Protein AF-A0A2G1BQQ7-F1 (afdb_monomer)

Radius of gyration: 15.35 Å; Cα contacts (8 Å, |Δi|>4): 116; chains: 1; bounding box: 36×27×40 Å

Nearest PDB structures (foldseek):
  7bg0-assembly2_E  TM=2.734E-01  e=4.304E+00  Escherichia coli K-12

pLDDT: mean 83.11, std 9.33, range [54.53, 95.31]

Structure (mmCIF, N/CA/C/O backbone):
data_AF-A0A2G1BQQ7-F1
#
_entry.id   AF-A0A2G1BQQ7-F1
#
loop_
_atom_site.group_PDB
_atom_site.id
_atom_site.type_symbol
_atom_site.label_atom_id
_atom_site.label_alt_id
_atom_site.label_comp_id
_atom_site.label_asym_id
_atom_site.label_entity_id
_atom_site.label_seq_id
_atom_site.pdbx_PDB_ins_code
_atom_site.Cartn_x
_atom_site.Cartn_y
_atom_site.Cartn_z
_atom_site.occupancy
_atom_site.B_iso_or_equiv
_atom_site.auth_seq_id
_atom_site.auth_comp_id
_atom_site.auth_asym_id
_atom_site.auth_atom_id
_atom_site.pdbx_PDB_model_num
ATOM 1 N N . GLU A 1 1 ? 14.468 -10.647 -4.341 1.00 60.62 1 GLU A N 1
ATOM 2 C CA . GLU A 1 1 ? 14.066 -10.046 -5.639 1.00 60.62 1 GLU A CA 1
ATOM 3 C C . GLU A 1 1 ? 13.755 -11.057 -6.737 1.00 60.62 1 GLU A C 1
ATOM 5 O O . GLU A 1 1 ? 12.825 -10.831 -7.496 1.00 60.62 1 GLU A O 1
ATOM 10 N N . GLN A 1 2 ? 14.483 -12.180 -6.827 1.00 75.69 2 GLN A N 1
ATOM 11 C CA . GLN A 1 2 ? 14.318 -13.155 -7.919 1.00 75.69 2 GLN A CA 1
ATOM 12 C C . GLN A 1 2 ? 12.869 -13.632 -8.124 1.00 75.69 2 GLN A C 1
ATOM 14 O O . GLN A 1 2 ? 12.428 -13.763 -9.261 1.00 75.69 2 GLN A O 1
ATOM 19 N N . VAL A 1 3 ? 12.109 -13.819 -7.039 1.00 83.44 3 VAL A N 1
ATOM 20 C CA . VAL A 1 3 ? 10.689 -14.206 -7.102 1.00 83.44 3 VAL A CA 1
ATOM 21 C C . VAL A 1 3 ? 9.810 -13.084 -7.665 1.00 83.44 3 VAL A C 1
ATOM 23 O O . VAL A 1 3 ? 8.975 -13.347 -8.524 1.00 83.44 3 VAL A O 1
ATOM 26 N N . LEU A 1 4 ? 10.024 -11.831 -7.245 1.00 82.94 4 LEU A N 1
ATOM 27 C CA . LEU A 1 4 ? 9.269 -10.676 -7.747 1.00 82.94 4 LEU A CA 1
ATOM 28 C C . LEU A 1 4 ? 9.448 -10.534 -9.263 1.00 82.94 4 LEU A C 1
ATOM 30 O O . LEU A 1 4 ? 8.467 -10.425 -9.993 1.00 82.94 4 LEU A O 1
ATOM 34 N N . TYR A 1 5 ? 10.694 -10.608 -9.736 1.00 88.31 5 TYR A N 1
ATOM 35 C CA . TYR A 1 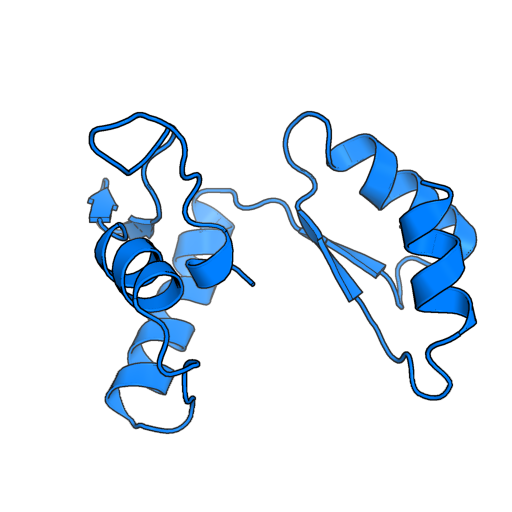5 ? 10.995 -10.513 -11.164 1.00 88.31 5 TYR A CA 1
ATOM 36 C C . TYR A 1 5 ? 10.418 -11.684 -11.947 1.00 88.31 5 TYR A C 1
ATOM 38 O O . TYR A 1 5 ? 9.807 -11.486 -12.992 1.00 88.31 5 TYR A O 1
ATOM 46 N N . PHE A 1 6 ? 10.537 -12.899 -11.408 1.00 86.31 6 PHE A N 1
ATOM 47 C CA . PHE A 1 6 ? 9.961 -14.084 -12.029 1.00 86.31 6 PHE A CA 1
ATOM 48 C C . PHE A 1 6 ? 8.455 -13.930 -12.278 1.00 86.31 6 PHE A C 1
ATOM 50 O O . PHE A 1 6 ? 7.987 -14.310 -13.355 1.00 86.31 6 PHE A O 1
ATOM 57 N N . ILE A 1 7 ? 7.728 -13.365 -11.308 1.00 87.12 7 ILE A N 1
ATOM 58 C CA . ILE A 1 7 ? 6.286 -13.120 -11.391 1.00 87.12 7 ILE A CA 1
ATOM 59 C C . ILE A 1 7 ? 5.986 -11.997 -12.386 1.00 87.12 7 ILE A C 1
ATOM 61 O O . ILE A 1 7 ? 5.250 -12.230 -13.342 1.00 87.12 7 ILE A O 1
ATOM 65 N N . ILE A 1 8 ? 6.567 -10.805 -12.200 1.00 88.19 8 ILE A N 1
ATOM 66 C CA . ILE A 1 8 ? 6.273 -9.629 -13.038 1.00 88.19 8 ILE A CA 1
ATOM 67 C C . ILE A 1 8 ? 6.579 -9.911 -14.513 1.00 88.19 8 ILE A C 1
ATOM 69 O O . ILE A 1 8 ? 5.752 -9.615 -15.372 1.00 88.19 8 ILE A O 1
ATOM 73 N N . ASP A 1 9 ? 7.706 -10.563 -14.812 1.00 88.81 9 ASP A N 1
ATOM 74 C CA . ASP A 1 9 ? 8.100 -10.892 -16.188 1.00 88.81 9 ASP A CA 1
ATOM 75 C C . ASP A 1 9 ? 7.124 -11.869 -16.879 1.00 88.81 9 ASP A C 1
ATOM 77 O O . ASP A 1 9 ? 7.109 -11.969 -18.105 1.00 88.81 9 ASP A O 1
ATOM 81 N N . ARG A 1 10 ? 6.313 -12.613 -16.112 1.00 90.50 10 ARG A N 1
ATOM 82 C CA . ARG A 1 10 ? 5.336 -13.597 -16.621 1.00 90.50 10 ARG A CA 1
ATOM 83 C C . ARG A 1 10 ? 3.901 -13.087 -16.615 1.00 90.50 10 ARG A C 1
ATOM 85 O O . ARG A 1 10 ? 3.010 -13.748 -17.148 1.00 90.50 10 ARG A O 1
ATOM 92 N N . LEU A 1 11 ? 3.663 -11.904 -16.062 1.00 88.75 11 LEU A N 1
ATOM 93 C CA . LEU A 1 11 ? 2.372 -11.243 -16.132 1.00 88.75 11 LEU A CA 1
ATOM 94 C C . LEU A 1 11 ? 2.255 -10.528 -17.483 1.00 88.75 11 LEU A C 1
ATOM 96 O O . LEU A 1 11 ? 2.610 -9.362 -17.626 1.00 88.75 11 LEU A O 1
ATOM 100 N N . ALA A 1 12 ? 1.695 -11.222 -18.478 1.00 84.50 12 ALA A N 1
ATOM 101 C CA . ALA A 1 12 ? 1.532 -10.715 -19.849 1.00 84.50 12 ALA A CA 1
ATOM 102 C C . ALA A 1 12 ? 0.769 -9.375 -19.954 1.00 84.50 12 ALA A C 1
ATOM 104 O O . ALA A 1 12 ? 0.830 -8.702 -20.979 1.00 84.50 12 ALA A O 1
ATOM 105 N N . ARG A 1 13 ? 0.036 -8.987 -18.903 1.00 88.56 13 ARG A N 1
ATOM 106 C CA . ARG A 1 13 ? -0.734 -7.736 -18.813 1.00 88.56 13 ARG A CA 1
ATOM 107 C C . ARG A 1 13 ? -0.297 -6.854 -17.642 1.00 88.56 13 ARG A C 1
ATOM 109 O O . ARG A 1 13 ? -1.102 -6.084 -17.126 1.00 88.56 13 ARG A O 1
ATOM 116 N N . PHE A 1 14 ? 0.949 -6.984 -17.191 1.00 88.38 14 PHE A N 1
ATOM 117 C CA . PHE A 1 14 ? 1.474 -6.132 -16.132 1.00 88.38 14 PHE A CA 1
ATOM 118 C C . PHE A 1 14 ? 1.520 -4.669 -16.589 1.00 88.38 14 PHE A C 1
ATOM 120 O O . PHE A 1 14 ? 2.262 -4.320 -17.508 1.00 88.38 14 PHE A O 1
ATOM 127 N N . MET A 1 15 ? 0.709 -3.822 -15.953 1.00 89.06 15 MET A N 1
ATOM 128 C CA . MET A 1 15 ? 0.663 -2.385 -16.240 1.00 89.06 15 MET A CA 1
ATOM 129 C C . MET A 1 15 ? 1.467 -1.590 -15.217 1.00 89.06 15 MET A C 1
ATOM 131 O O . MET A 1 15 ? 2.306 -0.776 -15.597 1.00 89.06 15 MET A O 1
ATOM 135 N N . ALA A 1 16 ? 1.226 -1.852 -13.933 1.00 91.69 16 ALA A N 1
ATOM 136 C CA . ALA A 1 16 ? 1.923 -1.219 -12.829 1.00 91.69 16 ALA A CA 1
ATOM 137 C C . ALA A 1 16 ? 1.873 -2.095 -11.568 1.00 91.69 16 ALA A C 1
ATOM 139 O O . ALA A 1 16 ? 1.068 -3.026 -11.486 1.00 91.69 16 ALA A O 1
ATOM 140 N N . GLY A 1 17 ? 2.716 -1.780 -10.587 1.00 89.94 17 GLY A N 1
ATOM 141 C CA . GLY A 1 17 ? 2.721 -2.384 -9.260 1.00 89.94 17 GLY A CA 1
ATOM 142 C C . GLY A 1 17 ? 3.041 -1.350 -8.186 1.00 89.94 17 GLY A C 1
ATOM 143 O O . GLY A 1 17 ? 3.861 -0.463 -8.405 1.00 89.94 17 GLY A O 1
ATOM 144 N N . ALA A 1 18 ? 2.404 -1.483 -7.028 1.00 90.50 18 ALA A N 1
ATOM 145 C CA . ALA A 1 18 ? 2.689 -0.701 -5.833 1.00 90.50 18 ALA A CA 1
ATOM 146 C C . ALA A 1 18 ? 3.395 -1.609 -4.819 1.00 90.50 18 ALA A C 1
ATOM 148 O O . ALA A 1 18 ? 2.900 -2.691 -4.511 1.00 90.50 18 ALA A O 1
ATOM 149 N N . LEU A 1 19 ? 4.569 -1.203 -4.341 1.00 89.00 19 LEU A N 1
ATOM 150 C CA . LEU A 1 19 ? 5.376 -1.972 -3.393 1.00 89.00 19 LEU A CA 1
ATOM 151 C C . LEU A 1 19 ? 5.495 -1.201 -2.082 1.00 89.00 19 LEU A C 1
ATOM 153 O O . LEU A 1 19 ? 5.818 -0.015 -2.114 1.00 89.00 19 LEU A O 1
ATOM 157 N N . ASP A 1 20 ? 5.273 -1.860 -0.941 1.00 86.25 20 ASP A N 1
ATOM 158 C CA . ASP A 1 20 ? 5.540 -1.240 0.362 1.00 86.25 20 ASP A CA 1
ATOM 159 C C . ASP A 1 20 ? 7.042 -0.980 0.500 1.00 86.25 20 ASP A C 1
ATOM 161 O O . ASP A 1 20 ? 7.865 -1.897 0.542 1.00 86.25 20 ASP A O 1
ATOM 165 N N . ALA A 1 21 ? 7.388 0.300 0.544 1.00 86.00 21 ALA A N 1
ATOM 166 C CA . ALA A 1 21 ? 8.753 0.781 0.601 1.00 86.00 21 ALA A CA 1
ATOM 167 C C . ALA A 1 21 ? 9.223 1.050 2.038 1.00 86.00 21 ALA A C 1
ATOM 169 O O . ALA A 1 21 ? 10.246 1.700 2.232 1.00 86.00 21 ALA A O 1
ATOM 170 N N . ARG A 1 22 ? 8.518 0.570 3.073 1.00 80.19 22 ARG A N 1
ATOM 171 C CA . ARG A 1 22 ? 9.010 0.677 4.454 1.00 80.19 22 ARG A CA 1
ATOM 172 C C . ARG A 1 22 ? 9.979 -0.441 4.841 1.00 80.19 22 ARG A C 1
ATOM 174 O O . ARG A 1 22 ? 9.854 -1.597 4.440 1.00 80.19 22 ARG A O 1
ATOM 181 N N . GLY A 1 23 ? 10.937 -0.092 5.705 1.00 81.50 23 GLY A N 1
ATOM 182 C CA . GLY A 1 23 ? 11.910 -1.033 6.262 1.00 81.50 23 GLY A CA 1
ATOM 183 C C . GLY A 1 23 ? 12.701 -1.747 5.165 1.00 81.50 23 GLY A C 1
ATOM 184 O O . GLY A 1 23 ? 13.249 -1.110 4.270 1.00 81.50 23 GLY A O 1
ATOM 185 N N . ASN A 1 24 ? 12.722 -3.079 5.207 1.00 79.88 24 ASN A N 1
ATOM 186 C CA . ASN A 1 24 ? 13.435 -3.897 4.219 1.00 79.88 24 ASN A CA 1
ATOM 187 C C . ASN A 1 24 ? 12.780 -3.887 2.822 1.00 79.88 24 ASN A C 1
ATOM 189 O O . ASN A 1 24 ? 13.422 -4.290 1.853 1.00 79.88 24 ASN A O 1
ATOM 193 N N . GLY A 1 25 ? 11.523 -3.440 2.703 1.00 80.88 25 GLY A N 1
ATOM 194 C CA . GLY A 1 25 ? 10.810 -3.338 1.427 1.00 80.88 25 GLY A CA 1
ATOM 195 C C . GLY A 1 25 ? 11.323 -2.209 0.531 1.00 80.88 25 GLY A C 1
ATOM 196 O O . GLY A 1 25 ? 11.203 -2.299 -0.690 1.00 80.88 25 GLY A O 1
ATOM 197 N N . GLN A 1 26 ? 11.982 -1.198 1.113 1.00 86.44 26 GLN A N 1
ATOM 198 C CA . GLN A 1 26 ? 12.518 -0.053 0.376 1.00 86.44 26 GLN A CA 1
ATOM 199 C C . GLN A 1 26 ? 13.507 -0.481 -0.710 1.00 86.44 26 GLN A C 1
ATOM 201 O O . GLN A 1 26 ? 13.366 -0.095 -1.866 1.00 86.44 26 GLN A O 1
ATOM 206 N N . TYR A 1 27 ? 14.470 -1.332 -0.347 1.00 87.94 27 TYR A N 1
ATOM 207 C CA . TYR A 1 27 ? 15.483 -1.813 -1.283 1.00 87.94 27 TYR A CA 1
ATOM 208 C C . TYR A 1 27 ? 14.845 -2.568 -2.456 1.00 87.94 27 TYR A C 1
ATOM 210 O O . TYR A 1 27 ? 15.156 -2.297 -3.612 1.00 87.94 27 TYR A O 1
ATOM 218 N N . LEU A 1 28 ? 13.886 -3.456 -2.168 1.00 88.06 28 LEU A N 1
ATOM 219 C CA . LEU A 1 28 ? 13.172 -4.210 -3.198 1.00 88.06 28 LEU A CA 1
ATOM 220 C C . LEU A 1 28 ? 12.380 -3.285 -4.136 1.00 88.06 28 LEU A C 1
ATOM 222 O O . LEU A 1 28 ? 12.350 -3.516 -5.345 1.00 88.06 28 LEU A O 1
ATOM 226 N N . ALA A 1 29 ? 11.743 -2.247 -3.588 1.00 87.62 29 ALA A N 1
ATOM 227 C CA . ALA A 1 29 ? 11.000 -1.267 -4.368 1.00 8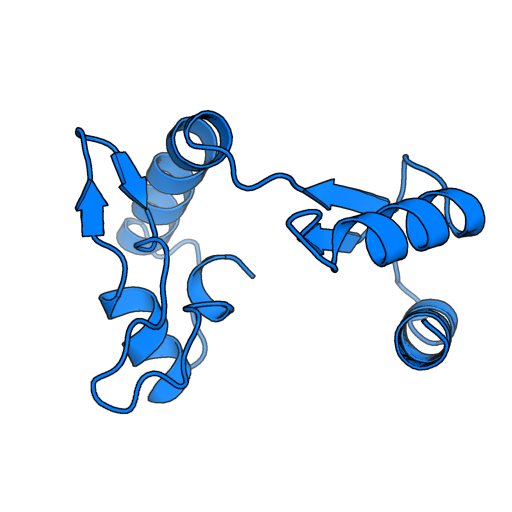7.62 29 ALA A CA 1
ATOM 228 C C . ALA A 1 29 ? 11.925 -0.445 -5.278 1.00 87.62 29 ALA A C 1
ATOM 230 O O . ALA A 1 29 ? 11.626 -0.285 -6.460 1.00 87.62 29 ALA A O 1
ATOM 231 N N . GLU A 1 30 ? 13.075 -0.000 -4.768 1.00 88.62 30 GLU A N 1
ATOM 232 C CA . GLU A 1 30 ? 14.086 0.729 -5.540 1.00 88.62 30 GLU A CA 1
ATOM 233 C C . GLU A 1 30 ? 14.653 -0.117 -6.688 1.00 88.62 30 GLU A C 1
ATOM 235 O O . GLU A 1 30 ? 14.728 0.354 -7.824 1.00 88.62 30 GLU A O 1
ATOM 240 N N . GLN A 1 31 ? 14.994 -1.386 -6.440 1.00 90.69 31 GLN A N 1
ATOM 241 C CA . GLN A 1 31 ? 15.490 -2.273 -7.497 1.00 90.69 31 GLN A CA 1
ATOM 242 C C . GLN A 1 31 ? 14.408 -2.582 -8.545 1.00 90.69 31 GLN A C 1
ATOM 244 O O . GLN A 1 31 ? 14.679 -2.585 -9.750 1.00 90.69 31 GLN A O 1
ATOM 249 N N . ALA A 1 32 ? 13.152 -2.762 -8.122 1.00 88.62 32 ALA A N 1
ATOM 250 C CA . ALA A 1 32 ? 12.032 -2.928 -9.044 1.00 88.62 32 ALA A CA 1
ATOM 251 C C . ALA A 1 32 ? 11.779 -1.664 -9.887 1.00 88.62 32 ALA A C 1
ATOM 253 O O . ALA A 1 32 ? 11.524 -1.778 -11.088 1.00 88.62 32 ALA A O 1
ATOM 254 N N . GLN A 1 33 ? 11.912 -0.467 -9.308 1.00 91.81 33 GLN A N 1
ATOM 255 C CA . GLN A 1 33 ? 11.859 0.798 -10.047 1.00 91.81 33 GLN A CA 1
ATOM 256 C C . GLN A 1 33 ? 13.020 0.943 -11.029 1.00 91.81 33 GLN A C 1
ATOM 258 O O . GLN A 1 33 ? 12.798 1.368 -12.161 1.00 91.81 33 GLN A O 1
ATOM 263 N N . TYR A 1 34 ? 14.235 0.553 -10.636 1.00 90.62 34 TYR A N 1
ATOM 264 C CA . TYR A 1 34 ? 15.398 0.561 -11.521 1.00 90.62 34 TYR A CA 1
ATOM 265 C C . TYR A 1 34 ? 15.185 -0.348 -12.740 1.00 90.62 34 TYR A C 1
ATOM 267 O O . TYR A 1 34 ? 15.511 0.026 -13.864 1.00 90.62 34 TYR A O 1
ATOM 275 N N . ARG A 1 35 ? 14.581 -1.525 -12.534 1.00 89.56 35 ARG A N 1
ATOM 276 C CA . ARG A 1 35 ? 14.351 -2.512 -13.596 1.00 89.56 35 ARG A CA 1
ATOM 277 C C . ARG A 1 35 ? 13.154 -2.200 -14.500 1.00 89.56 35 ARG A C 1
ATOM 279 O O . ARG A 1 35 ? 13.262 -2.348 -15.714 1.00 89.56 35 ARG A O 1
ATOM 286 N N . TYR A 1 36 ? 12.005 -1.836 -13.930 1.00 87.81 36 TYR A N 1
ATOM 287 C CA . TYR A 1 36 ? 10.741 -1.682 -14.671 1.00 87.81 36 TYR A CA 1
ATOM 288 C C . TYR A 1 36 ? 10.344 -0.222 -14.928 1.00 87.81 36 TYR A C 1
ATOM 290 O O . TYR A 1 36 ? 9.393 0.033 -15.670 1.00 87.81 36 TYR A O 1
ATOM 298 N N . GLY A 1 37 ? 11.075 0.726 -14.343 1.00 88.25 37 GLY A N 1
ATOM 299 C CA . GLY A 1 37 ? 10.815 2.158 -14.414 1.00 88.25 37 GLY A CA 1
ATOM 300 C C . GLY A 1 37 ? 9.870 2.650 -13.315 1.00 88.25 37 GLY A C 1
ATOM 301 O O . GLY A 1 37 ? 8.895 1.989 -12.949 1.00 88.25 37 GLY A O 1
ATOM 302 N N . SER A 1 38 ? 10.113 3.873 -12.839 1.00 86.69 38 SER A N 1
ATOM 303 C CA . SER A 1 38 ? 9.282 4.558 -11.835 1.00 86.69 38 SER A CA 1
ATOM 304 C C . SER A 1 38 ? 7.857 4.869 -12.310 1.00 86.69 38 SER A C 1
ATOM 306 O O . SER A 1 38 ? 6.980 5.111 -11.492 1.00 86.69 38 SER A O 1
ATOM 308 N N . GLY A 1 39 ? 7.600 4.830 -13.623 1.00 87.62 39 GLY A N 1
ATOM 309 C CA . GLY A 1 39 ? 6.248 4.947 -14.180 1.00 87.62 39 GLY A CA 1
ATOM 310 C C . GLY A 1 39 ? 5.416 3.661 -14.093 1.00 87.62 39 GLY A C 1
ATOM 311 O O . GLY A 1 39 ? 4.207 3.716 -14.295 1.00 87.62 39 GLY A O 1
ATOM 312 N N . ARG A 1 40 ? 6.044 2.507 -13.821 1.00 87.88 40 ARG A N 1
ATOM 313 C CA . ARG A 1 40 ? 5.355 1.214 -13.652 1.00 87.88 40 ARG A CA 1
ATOM 314 C C . ARG A 1 40 ? 5.403 0.706 -12.221 1.00 87.88 40 ARG A C 1
ATOM 316 O O . ARG A 1 40 ? 4.498 -0.011 -11.821 1.00 87.88 40 ARG A O 1
ATOM 323 N N . ILE A 1 41 ? 6.444 1.028 -11.461 1.00 91.88 41 ILE A N 1
ATOM 324 C CA . ILE A 1 41 ? 6.558 0.614 -10.064 1.00 91.88 41 ILE A CA 1
ATOM 325 C C . ILE A 1 41 ? 6.480 1.841 -9.165 1.00 91.88 41 ILE A C 1
ATOM 327 O O . ILE A 1 41 ? 7.331 2.728 -9.228 1.00 91.88 41 ILE A O 1
ATOM 331 N N . GLU A 1 42 ? 5.477 1.864 -8.298 1.00 91.25 42 GLU A N 1
ATOM 332 C CA . GLU A 1 42 ? 5.333 2.863 -7.250 1.00 91.25 42 GLU A CA 1
ATOM 333 C C . GLU A 1 42 ? 5.896 2.312 -5.935 1.00 91.25 42 GLU A C 1
ATOM 335 O O . GLU A 1 42 ? 5.428 1.299 -5.415 1.00 91.25 42 GLU A O 1
ATOM 340 N N . ALA A 1 43 ? 6.912 2.983 -5.397 1.00 90.00 43 ALA A N 1
ATOM 341 C CA . ALA A 1 43 ? 7.426 2.727 -4.058 1.00 90.00 43 ALA A CA 1
ATOM 342 C C . ALA A 1 43 ? 6.538 3.462 -3.041 1.00 90.00 43 ALA A C 1
ATOM 344 O O . ALA A 1 43 ? 6.651 4.675 -2.853 1.00 90.00 43 ALA A O 1
ATOM 345 N N . VAL A 1 44 ? 5.622 2.735 -2.406 1.00 88.94 44 VAL A N 1
ATOM 346 C CA . VAL A 1 44 ? 4.620 3.303 -1.507 1.00 88.94 44 VAL A CA 1
ATOM 347 C C . VAL A 1 44 ? 5.162 3.373 -0.086 1.00 88.94 44 VAL A C 1
ATOM 349 O O . VAL A 1 44 ? 5.383 2.364 0.578 1.00 88.94 44 VAL A O 1
ATOM 352 N N . MET A 1 45 ? 5.308 4.592 0.425 1.00 87.12 45 MET A N 1
ATOM 353 C CA . MET A 1 45 ? 5.611 4.843 1.833 1.00 87.12 45 MET A CA 1
ATOM 354 C C . MET A 1 45 ? 4.301 5.056 2.596 1.00 87.12 45 MET A C 1
ATOM 356 O O . MET A 1 45 ? 3.726 6.143 2.490 1.00 87.12 45 MET A O 1
ATOM 360 N N . LEU A 1 46 ? 3.833 4.087 3.405 1.00 85.00 46 LEU A N 1
ATOM 361 C CA . LEU A 1 46 ? 2.613 4.270 4.234 1.00 85.00 46 LEU A CA 1
ATOM 362 C C . LEU A 1 46 ? 2.8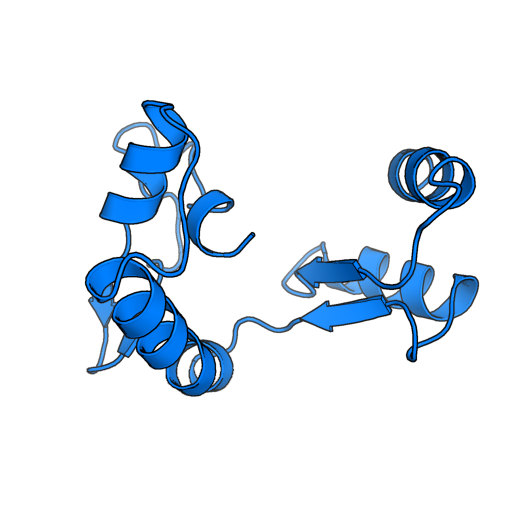76 5.193 5.446 1.00 85.00 46 LEU A C 1
ATOM 364 O O . LEU A 1 46 ? 2.733 4.850 6.619 1.00 85.00 46 LEU A O 1
ATOM 368 N N . SER A 1 47 ? 3.305 6.416 5.167 1.00 85.56 47 SER A N 1
ATOM 369 C CA . SER A 1 47 ? 3.371 7.493 6.143 1.00 85.56 47 SER A CA 1
ATOM 370 C C . SER A 1 47 ? 1.973 7.830 6.674 1.00 85.56 47 SER A C 1
ATOM 372 O O . SER A 1 47 ? 0.949 7.499 6.077 1.00 85.56 47 SER A O 1
ATOM 374 N N . GLN A 1 48 ? 1.911 8.575 7.777 1.00 84.06 48 GLN A N 1
ATOM 375 C CA . GLN A 1 48 ? 0.641 9.087 8.297 1.00 84.06 48 GLN A CA 1
ATOM 376 C C . GLN A 1 48 ? -0.135 9.914 7.251 1.00 84.06 48 GLN A C 1
ATOM 378 O O . GLN A 1 48 ? -1.359 9.835 7.198 1.00 84.06 48 GLN A O 1
ATOM 383 N N . SER A 1 49 ? 0.567 10.668 6.395 1.00 86.69 49 SER A N 1
ATOM 384 C CA . SER A 1 49 ? -0.055 11.428 5.303 1.00 86.69 49 SER A CA 1
ATOM 385 C C . SER A 1 49 ? -0.661 10.510 4.238 1.00 86.69 49 SER A C 1
ATOM 387 O O . SER A 1 49 ? -1.769 10.768 3.773 1.00 86.69 49 SER A O 1
ATOM 389 N N . TRP A 1 50 ? 0.005 9.397 3.910 1.00 89.06 50 TRP A N 1
ATOM 390 C CA . TRP A 1 50 ? -0.546 8.396 2.996 1.00 89.06 50 TRP A CA 1
ATOM 391 C C . TRP A 1 50 ? -1.850 7.805 3.542 1.00 89.06 50 TRP A C 1
ATOM 393 O O . TRP A 1 50 ? -2.844 7.755 2.820 1.00 89.06 50 TRP A O 1
ATOM 403 N N . TYR A 1 51 ? -1.884 7.439 4.828 1.00 87.38 51 TYR A N 1
ATOM 404 C CA . TYR A 1 51 ? -3.108 6.952 5.472 1.00 87.38 51 TYR A CA 1
ATOM 405 C C . TYR A 1 51 ? -4.232 7.992 5.430 1.00 87.38 51 TYR A C 1
ATOM 407 O O . TYR A 1 51 ? -5.359 7.657 5.074 1.00 87.38 51 TYR A O 1
ATOM 415 N N . LEU A 1 52 ? -3.927 9.259 5.723 1.00 88.38 52 LEU A N 1
ATOM 416 C CA . LEU A 1 52 ? -4.906 10.349 5.684 1.00 88.38 52 LEU A CA 1
ATOM 417 C C . LEU A 1 52 ? -5.508 10.550 4.286 1.00 88.38 52 LEU A C 1
ATOM 419 O O . LEU A 1 52 ? -6.702 10.808 4.172 1.00 88.38 52 LEU A O 1
ATOM 423 N N . ASN A 1 53 ? -4.707 10.393 3.233 1.00 89.62 53 ASN A N 1
ATOM 424 C CA . ASN A 1 53 ? -5.159 10.585 1.854 1.00 89.62 53 ASN A CA 1
ATOM 425 C C . ASN A 1 53 ? -5.923 9.372 1.292 1.00 89.62 53 ASN A C 1
ATOM 427 O O . ASN A 1 53 ? -6.830 9.542 0.475 1.00 89.62 53 ASN A O 1
ATOM 431 N N . ASN A 1 54 ? -5.568 8.151 1.706 1.00 90.69 54 ASN A N 1
ATOM 432 C CA . ASN A 1 54 ? -6.092 6.922 1.099 1.00 90.69 54 ASN A CA 1
ATOM 433 C C . ASN A 1 54 ? -7.221 6.271 1.908 1.00 90.69 54 ASN A C 1
ATOM 435 O O . ASN A 1 54 ? -8.196 5.802 1.321 1.00 90.69 54 ASN A O 1
ATOM 439 N N . MET A 1 55 ? -7.155 6.278 3.242 1.00 88.19 55 MET A N 1
ATOM 440 C CA . MET A 1 55 ? -8.137 5.570 4.076 1.00 88.19 55 MET A CA 1
ATOM 441 C C . MET A 1 55 ? -9.560 6.127 4.000 1.00 88.19 55 MET A C 1
ATOM 443 O O . MET A 1 55 ? -10.487 5.319 3.973 1.00 88.19 55 MET A O 1
ATOM 447 N N . PRO A 1 56 ? -9.796 7.452 3.912 1.00 89.38 56 PRO A N 1
ATOM 448 C CA . PRO A 1 56 ? -11.149 7.964 3.705 1.00 89.38 56 PRO A CA 1
ATOM 449 C C . PRO A 1 56 ? -11.765 7.472 2.391 1.00 89.38 56 PRO A C 1
ATOM 451 O O . PRO A 1 56 ? -12.934 7.099 2.367 1.00 89.38 56 PRO A O 1
ATOM 454 N N . ARG A 1 57 ? -10.964 7.405 1.316 1.00 89.75 57 ARG A N 1
ATOM 455 C CA . ARG A 1 57 ? -11.403 6.894 0.008 1.00 89.75 57 ARG A CA 1
ATOM 456 C C . ARG A 1 57 ? -11.701 5.400 0.068 1.00 89.75 57 ARG A C 1
ATOM 458 O O . ARG A 1 57 ? -12.725 4.976 -0.449 1.00 89.75 57 ARG A O 1
ATOM 465 N N . PHE A 1 58 ? -10.836 4.627 0.726 1.00 89.00 58 PHE A N 1
ATOM 466 C CA . PHE A 1 58 ? -11.047 3.197 0.950 1.00 89.00 58 PHE A CA 1
ATOM 467 C C . PHE A 1 58 ? -12.333 2.932 1.742 1.00 89.00 58 PHE A C 1
ATOM 469 O O . PHE A 1 58 ? -13.166 2.136 1.319 1.00 89.00 58 PHE A O 1
ATOM 476 N N . LYS A 1 59 ? -12.526 3.645 2.858 1.00 87.44 59 LYS A N 1
ATOM 477 C CA . LYS A 1 59 ? -13.719 3.523 3.699 1.00 87.44 59 LYS A CA 1
ATOM 478 C C . LYS A 1 59 ? -14.992 3.839 2.913 1.00 87.44 59 LYS A C 1
ATOM 480 O O . LYS A 1 59 ? -15.907 3.025 2.929 1.00 87.44 59 LYS A O 1
ATOM 485 N N . ALA A 1 60 ? -15.026 4.973 2.210 1.00 91.06 60 ALA A N 1
ATOM 486 C CA . ALA A 1 60 ? -16.170 5.352 1.384 1.00 91.06 60 ALA A CA 1
ATOM 487 C C . ALA A 1 60 ? -16.456 4.284 0.320 1.00 91.06 60 ALA A C 1
ATOM 489 O O . ALA A 1 60 ? -17.574 3.801 0.212 1.00 91.06 60 ALA A O 1
ATOM 490 N N . ALA A 1 61 ? -15.421 3.819 -0.386 1.00 91.06 61 ALA A N 1
ATOM 491 C CA . ALA A 1 61 ? -15.573 2.789 -1.403 1.00 91.06 61 ALA A CA 1
ATOM 492 C C . ALA A 1 61 ? -16.145 1.472 -0.843 1.00 91.06 61 ALA A C 1
ATOM 494 O O . ALA A 1 61 ? -16.928 0.803 -1.525 1.00 91.06 61 ALA A O 1
ATOM 495 N N . PHE A 1 62 ? -15.757 1.105 0.383 1.00 89.19 62 PHE A N 1
ATOM 496 C CA . PHE A 1 62 ? -16.258 -0.074 1.085 1.00 89.19 62 PHE A CA 1
ATOM 497 C C . PHE A 1 62 ? -17.716 0.096 1.533 1.00 89.19 62 PHE A C 1
ATOM 499 O O . PHE A 1 62 ? -18.533 -0.792 1.293 1.00 89.19 62 PHE A O 1
ATOM 506 N N . GLU A 1 63 ? -18.049 1.234 2.151 1.00 89.94 63 GLU A N 1
ATOM 507 C CA . GLU A 1 63 ? -19.407 1.566 2.609 1.00 89.94 63 GLU A CA 1
ATOM 508 C C . GLU A 1 63 ? -20.392 1.670 1.432 1.00 89.94 63 GLU A C 1
ATOM 510 O O . GLU A 1 63 ? -21.497 1.134 1.507 1.00 89.94 63 GLU A O 1
ATOM 515 N N . ASP A 1 64 ? -19.946 2.240 0.311 1.00 95.31 64 ASP A N 1
ATOM 516 C CA . ASP A 1 64 ? -20.714 2.381 -0.932 1.00 95.31 64 ASP A CA 1
ATOM 517 C C . ASP A 1 64 ? -20.770 1.083 -1.765 1.00 95.31 64 ASP A C 1
ATOM 519 O O . ASP A 1 64 ? -21.341 1.062 -2.856 1.00 95.31 64 ASP A O 1
ATOM 523 N N . GLN A 1 65 ? -20.166 -0.014 -1.287 1.00 90.69 65 GLN A N 1
ATOM 524 C CA . GLN A 1 65 ? -20.102 -1.316 -1.972 1.00 90.69 65 GLN A CA 1
ATOM 525 C C . GLN A 1 65 ? -19.458 -1.276 -3.371 1.00 90.69 65 GLN A C 1
ATOM 527 O O . GLN A 1 65 ? -19.708 -2.141 -4.217 1.00 90.69 65 GLN A O 1
ATOM 532 N N . THR A 1 66 ? -18.596 -0.290 -3.619 1.00 93.75 66 THR A N 1
ATOM 533 C CA . THR A 1 66 ? -17.854 -0.151 -4.885 1.00 93.75 66 THR A CA 1
ATOM 534 C C . THR A 1 66 ? -16.610 -1.039 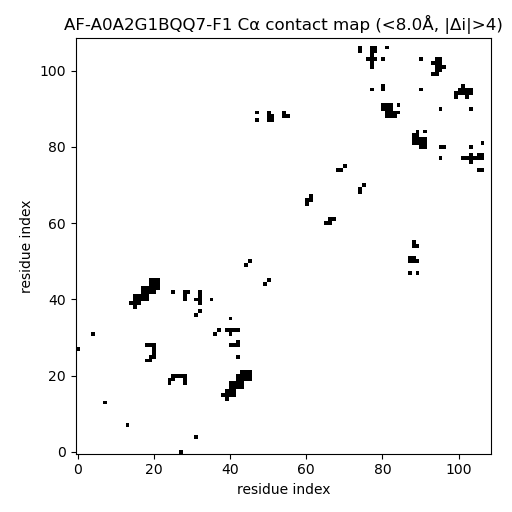-4.938 1.00 93.75 66 THR A C 1
ATOM 536 O O . THR A 1 66 ? -16.127 -1.358 -6.024 1.00 93.75 66 THR A O 1
ATOM 539 N N . ILE A 1 67 ? -16.131 -1.501 -3.778 1.00 89.50 67 ILE A N 1
ATOM 540 C CA . ILE A 1 67 ? -15.091 -2.528 -3.650 1.00 89.50 67 ILE A CA 1
ATOM 541 C C . ILE A 1 67 ? -15.641 -3.774 -2.953 1.00 89.50 67 ILE A C 1
ATOM 543 O O . ILE A 1 67 ? -16.567 -3.709 -2.145 1.00 89.50 67 ILE A O 1
ATOM 547 N N . ARG A 1 68 ? -15.057 -4.934 -3.265 1.00 88.75 68 ARG A N 1
ATOM 548 C CA . ARG A 1 68 ? -15.354 -6.213 -2.609 1.00 88.75 68 ARG A CA 1
ATOM 549 C C . ARG A 1 68 ? -14.061 -6.823 -2.102 1.00 88.75 68 ARG A C 1
ATOM 551 O O . ARG A 1 68 ? -13.058 -6.797 -2.806 1.00 88.75 68 ARG A O 1
ATOM 558 N N . ILE A 1 69 ? -14.116 -7.411 -0.915 1.00 87.62 69 ILE A N 1
ATOM 559 C CA . ILE A 1 69 ? -12.996 -8.147 -0.329 1.00 87.62 69 ILE A CA 1
ATOM 560 C C . ILE A 1 69 ? -13.221 -9.661 -0.466 1.00 87.62 69 ILE A C 1
ATOM 562 O O . ILE A 1 69 ? -14.377 -10.105 -0.473 1.00 87.62 69 ILE A O 1
ATOM 566 N N . PRO A 1 70 ? -12.151 -10.467 -0.572 1.00 88.69 70 PRO A N 1
ATOM 567 C CA . PRO A 1 70 ? -12.251 -11.920 -0.508 1.00 88.69 70 PRO A CA 1
ATOM 568 C C . PRO A 1 70 ? -12.997 -12.393 0.745 1.00 88.69 70 PRO A C 1
ATOM 570 O O . PRO A 1 70 ? -12.838 -11.836 1.832 1.00 88.69 70 PRO A O 1
ATOM 573 N N . ARG A 1 71 ? -13.806 -13.450 0.600 1.00 90.00 71 ARG A N 1
ATOM 574 C CA . ARG A 1 71 ? -14.543 -14.064 1.713 1.00 90.00 71 ARG A CA 1
ATOM 575 C C . ARG A 1 71 ? -13.636 -15.004 2.502 1.00 90.00 71 ARG A C 1
ATOM 577 O O . ARG A 1 71 ? -13.836 -16.215 2.499 1.00 90.00 71 ARG A O 1
ATOM 584 N N . ASP A 1 72 ? -12.647 -14.422 3.157 1.00 89.69 72 ASP A N 1
ATOM 585 C CA . ASP A 1 72 ? -11.626 -15.141 3.899 1.00 89.69 72 ASP A CA 1
ATOM 586 C C . ASP A 1 72 ? -11.516 -14.592 5.332 1.00 89.69 72 ASP A C 1
ATOM 588 O O . ASP A 1 72 ? -11.637 -13.384 5.566 1.00 89.69 72 ASP A O 1
ATOM 592 N N . ALA A 1 73 ? -11.361 -15.492 6.307 1.00 86.06 73 ALA A N 1
ATOM 593 C CA . ALA A 1 73 ? -11.327 -15.127 7.722 1.00 86.06 73 ALA A CA 1
ATOM 594 C C . ALA A 1 73 ? -10.099 -14.275 8.062 1.00 86.06 73 ALA A C 1
ATOM 596 O O . ALA A 1 73 ? -10.185 -13.373 8.899 1.00 86.06 73 ALA A O 1
ATOM 597 N N . ASP A 1 74 ? -8.987 -14.523 7.375 1.00 83.62 74 ASP A N 1
ATOM 598 C CA . ASP A 1 74 ? -7.743 -13.813 7.570 1.00 83.62 74 ASP A CA 1
ATOM 599 C C . ASP A 1 74 ? -7.836 -12.400 6.996 1.00 83.62 74 ASP A C 1
ATOM 601 O O . ASP A 1 74 ? -7.506 -11.435 7.686 1.00 83.62 74 ASP A O 1
ATOM 605 N N . VAL A 1 75 ? -8.387 -12.254 5.792 1.00 84.12 75 VAL A N 1
ATOM 606 C CA . VAL A 1 75 ? -8.657 -10.931 5.203 1.00 84.12 75 VAL A CA 1
ATOM 607 C C . VAL A 1 75 ? -9.587 -10.117 6.105 1.00 84.12 75 VAL A C 1
ATOM 609 O O . VAL A 1 75 ? -9.321 -8.950 6.389 1.00 84.12 75 VAL A O 1
ATOM 612 N N . LEU A 1 76 ? -10.656 -10.731 6.621 1.00 85.38 76 LEU A N 1
ATOM 613 C CA . LEU A 1 76 ? -11.580 -10.058 7.536 1.00 85.38 76 LEU A CA 1
ATOM 614 C C . LEU A 1 76 ? -10.899 -9.629 8.845 1.00 85.38 76 LEU A C 1
ATOM 616 O O . LEU A 1 76 ? -11.209 -8.559 9.375 1.00 85.38 76 LEU A O 1
ATOM 620 N N . SER A 1 77 ? -9.995 -10.452 9.378 1.00 83.44 77 SER A N 1
ATOM 621 C CA . SER A 1 77 ? -9.238 -10.130 10.590 1.00 83.44 77 SER A CA 1
ATOM 622 C C . SER A 1 77 ? -8.330 -8.919 10.383 1.00 83.44 77 SER A C 1
ATOM 624 O O . SER A 1 77 ? -8.298 -8.039 11.242 1.00 83.44 77 SER A O 1
ATOM 626 N N . ASP A 1 78 ? -7.636 -8.837 9.245 1.00 82.06 78 ASP A N 1
ATOM 627 C CA . ASP A 1 78 ? -6.769 -7.698 8.921 1.00 82.06 78 ASP A CA 1
ATOM 628 C C . ASP A 1 78 ? -7.575 -6.400 8.772 1.00 82.06 78 ASP A C 1
ATOM 630 O O . ASP A 1 78 ? -7.191 -5.368 9.320 1.00 82.06 78 ASP A O 1
ATOM 634 N N . MET A 1 79 ? -8.745 -6.453 8.125 1.00 83.56 79 MET A N 1
ATOM 635 C CA . MET A 1 79 ? -9.642 -5.290 8.015 1.00 83.56 79 MET A CA 1
ATOM 636 C C . MET A 1 79 ? -10.105 -4.782 9.383 1.00 83.56 79 MET A C 1
ATOM 638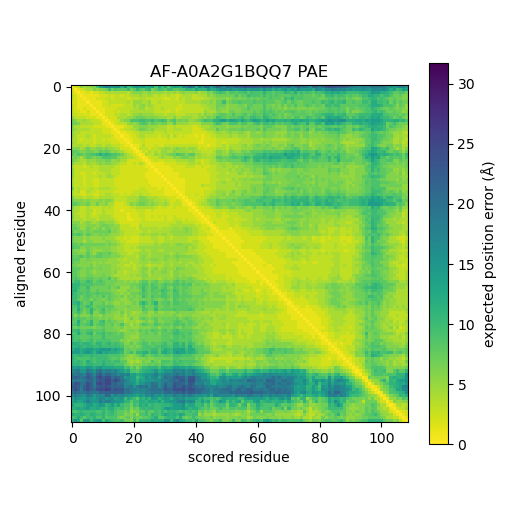 O O . MET A 1 79 ? -10.203 -3.578 9.615 1.00 83.56 79 MET A O 1
ATOM 642 N N . ARG A 1 80 ? -10.376 -5.700 10.318 1.00 84.00 80 ARG A N 1
ATOM 643 C CA . ARG A 1 80 ? -10.788 -5.366 11.690 1.00 84.00 80 ARG A CA 1
ATOM 644 C C . ARG A 1 80 ? -9.649 -4.823 12.550 1.00 84.00 80 ARG A C 1
ATOM 646 O O . ARG A 1 80 ? -9.922 -4.267 13.610 1.00 84.00 80 ARG A O 1
ATOM 653 N N . ALA A 1 81 ? -8.400 -4.967 12.115 1.00 83.69 81 ALA A N 1
ATOM 654 C CA . ALA A 1 81 ? -7.250 -4.429 12.825 1.00 83.69 81 ALA A CA 1
ATOM 655 C C . ALA A 1 81 ? -7.051 -2.918 12.614 1.00 83.69 81 ALA A C 1
ATOM 657 O O . ALA A 1 81 ? -6.239 -2.317 13.320 1.00 83.69 81 ALA A O 1
ATOM 658 N N . ILE A 1 82 ? -7.770 -2.292 11.674 1.00 84.19 82 ILE A N 1
ATOM 659 C CA . ILE A 1 82 ? -7.707 -0.844 11.440 1.00 84.19 82 ILE A CA 1
ATOM 660 C C . ILE A 1 82 ? -8.231 -0.100 12.675 1.00 84.19 82 ILE A C 1
ATOM 662 O O . ILE A 1 82 ? -9.341 -0.342 13.147 1.00 84.19 82 ILE A O 1
ATOM 666 N N . GLN A 1 83 ? -7.444 0.850 13.179 1.00 82.75 83 GLN A N 1
ATOM 667 C CA . GLN A 1 83 ? -7.785 1.667 14.342 1.00 82.75 83 GLN A CA 1
ATOM 668 C C . GLN A 1 83 ? -7.648 3.152 14.022 1.00 82.75 83 GLN A C 1
ATOM 670 O O . GLN A 1 83 ? -6.802 3.568 13.234 1.00 82.75 83 GLN A O 1
ATOM 675 N N . VAL A 1 84 ? -8.460 3.987 14.668 1.00 84.38 84 VAL A N 1
ATOM 676 C CA . VAL A 1 84 ? -8.313 5.441 14.560 1.00 84.38 84 VAL A CA 1
ATOM 677 C C . VAL A 1 84 ? -7.238 5.894 15.541 1.00 84.38 84 VAL A C 1
ATOM 679 O O . VAL A 1 84 ? -7.459 5.928 16.748 1.00 84.38 84 VAL A O 1
ATOM 682 N N . ILE A 1 85 ? -6.068 6.265 15.024 1.00 81.19 85 ILE A N 1
ATOM 683 C CA . ILE A 1 85 ? -4.941 6.745 15.828 1.00 81.19 85 ILE A CA 1
ATOM 684 C C . ILE A 1 85 ? -4.683 8.199 15.450 1.00 81.19 85 ILE A C 1
ATOM 686 O O . ILE A 1 85 ? -4.394 8.509 14.296 1.00 81.19 85 ILE A O 1
ATOM 690 N N . LYS A 1 86 ? -4.790 9.106 16.430 1.00 80.00 86 LYS A N 1
ATOM 691 C CA . LYS A 1 86 ? -4.670 10.563 16.218 1.00 80.00 86 LYS A CA 1
ATOM 692 C C . LYS A 1 86 ? -5.628 11.086 15.129 1.00 80.00 86 LYS A C 1
ATOM 694 O O . LYS A 1 86 ? -5.248 11.914 14.309 1.00 80.00 86 LYS A O 1
ATOM 699 N N . GLY A 1 87 ? -6.859 10.567 15.109 1.00 80.00 87 GLY A N 1
ATOM 700 C CA . GLY A 1 87 ? -7.908 10.976 14.166 1.00 80.00 87 GLY A CA 1
ATOM 701 C C . GLY A 1 87 ? -7.790 10.390 12.756 1.00 80.00 87 GLY A C 1
ATOM 702 O O . GLY A 1 87 ? -8.632 10.684 11.916 1.00 80.00 87 GLY A O 1
ATOM 703 N N . ILE A 1 88 ? -6.788 9.547 12.490 1.00 80.75 88 ILE A N 1
ATOM 704 C CA . ILE A 1 88 ? -6.568 8.937 11.176 1.00 80.75 88 ILE A CA 1
ATOM 705 C C . ILE A 1 88 ? -6.789 7.425 11.298 1.00 80.75 88 ILE A C 1
ATOM 707 O O . ILE A 1 88 ? -6.152 6.804 12.156 1.00 80.75 88 ILE A O 1
ATOM 711 N N . PRO A 1 89 ? -7.666 6.814 10.476 1.00 82.88 89 PRO A N 1
ATOM 712 C CA . PRO A 1 89 ? -7.749 5.362 10.384 1.00 82.88 89 PRO A CA 1
ATOM 713 C C . PRO A 1 89 ? -6.405 4.841 9.881 1.00 82.88 89 PRO A C 1
ATOM 715 O O . PRO A 1 89 ? -5.941 5.263 8.826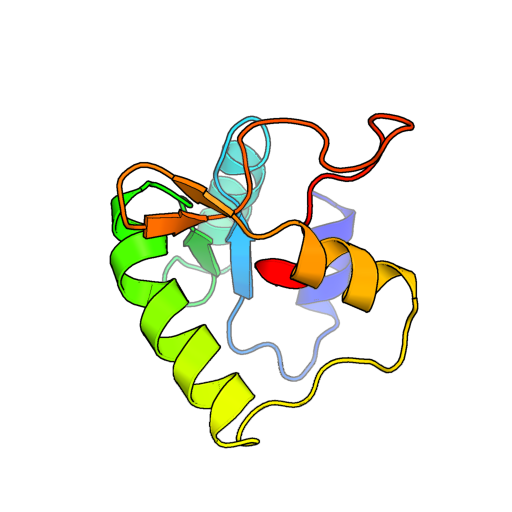 1.00 82.88 89 PRO A O 1
ATOM 718 N N . LYS A 1 90 ? -5.744 3.977 10.642 1.00 82.19 90 LYS A N 1
ATOM 719 C CA . LYS A 1 90 ? -4.496 3.338 10.230 1.00 82.19 90 LYS A CA 1
ATOM 720 C C . LYS A 1 90 ? -4.356 1.970 10.878 1.00 82.19 90 LYS A C 1
ATOM 722 O O . LYS A 1 90 ? -4.967 1.692 11.910 1.00 82.19 90 LYS A O 1
ATOM 727 N N . ILE A 1 91 ? -3.509 1.133 10.299 1.00 81.06 91 ILE A N 1
ATOM 728 C CA . ILE A 1 91 ? -3.079 -0.093 10.964 1.00 81.06 91 ILE A CA 1
ATOM 729 C C . ILE A 1 91 ? -2.062 0.304 12.050 1.00 81.06 91 ILE A C 1
ATOM 731 O O . ILE A 1 91 ? -1.159 1.100 11.766 1.00 81.06 91 ILE A O 1
ATOM 735 N N . PRO A 1 92 ? -2.227 -0.147 13.308 1.00 76.00 92 PRO A N 1
ATOM 736 C CA . PRO A 1 92 ? -1.265 0.121 14.371 1.00 76.00 92 PRO A CA 1
ATOM 737 C C . PRO A 1 92 ? 0.134 -0.376 14.000 1.00 76.00 92 PRO A C 1
ATOM 739 O O . PRO A 1 92 ? 0.283 -1.445 13.413 1.00 76.00 92 PRO A O 1
ATOM 742 N N . ASP A 1 93 ? 1.164 0.377 14.385 1.00 65.62 93 ASP A N 1
ATOM 743 C CA . ASP A 1 93 ? 2.551 -0.035 14.175 1.00 65.62 93 ASP A CA 1
ATOM 744 C C . ASP A 1 93 ? 2.853 -1.243 15.088 1.00 65.62 93 ASP A C 1
ATOM 746 O O . ASP A 1 93 ? 2.964 -1.101 16.307 1.00 65.62 93 ASP A O 1
ATOM 750 N N . GLY A 1 94 ? 2.917 -2.451 14.517 1.00 62.88 94 GLY A N 1
ATOM 751 C CA . GLY A 1 94 ? 3.135 -3.691 15.266 1.00 62.88 94 GLY A CA 1
ATOM 752 C C . GLY A 1 94 ? 2.489 -4.918 14.626 1.00 62.88 94 GLY A C 1
ATOM 753 O O . GLY A 1 94 ? 2.112 -4.906 13.457 1.00 62.88 94 GLY A O 1
ATOM 754 N N . LYS A 1 95 ? 2.393 -6.000 15.404 1.00 58.53 95 LYS A N 1
ATOM 755 C CA . LYS A 1 95 ? 1.636 -7.193 15.017 1.00 58.53 95 LYS A CA 1
ATOM 756 C C . LYS A 1 95 ? 0.229 -7.099 15.611 1.00 58.53 95 LYS A C 1
ATOM 758 O O . LYS A 1 95 ? 0.092 -6.808 16.799 1.00 58.53 95 LYS A O 1
ATOM 763 N N . THR A 1 96 ? -0.789 -7.260 14.774 1.00 58.06 96 THR A N 1
ATOM 764 C CA . THR A 1 96 ? -2.179 -6.860 15.048 1.00 58.06 96 THR A CA 1
ATOM 765 C C . THR A 1 96 ? -3.046 -7.955 15.664 1.00 58.06 96 THR A C 1
ATOM 767 O O . THR A 1 96 ? -4.150 -7.674 16.129 1.00 58.06 96 THR A O 1
ATOM 770 N N . ASP A 1 97 ? -2.557 -9.191 15.718 1.00 61.19 97 ASP A N 1
ATOM 771 C CA . ASP A 1 97 ? -3.245 -10.337 16.304 1.00 61.19 97 ASP A CA 1
ATOM 772 C C . ASP A 1 97 ? -2.665 -10.742 17.672 1.00 61.19 97 ASP A C 1
ATOM 774 O O . ASP A 1 97 ? -1.540 -10.405 18.044 1.00 61.19 97 ASP A O 1
ATOM 778 N N . ALA A 1 98 ? -3.440 -11.521 18.434 1.00 54.53 98 ALA A N 1
ATOM 779 C CA . ALA A 1 98 ? -3.052 -11.988 19.767 1.00 54.53 98 ALA A CA 1
ATOM 780 C C . ALA A 1 98 ? -1.782 -12.862 19.765 1.00 54.53 98 ALA A C 1
ATOM 782 O O . ALA A 1 98 ? -1.067 -12.905 20.766 1.00 54.53 98 ALA A O 1
ATOM 783 N N . LYS A 1 99 ? -1.480 -13.533 18.642 1.00 59.81 99 LYS A N 1
ATOM 784 C CA . LYS A 1 99 ? -0.250 -14.319 18.462 1.00 59.81 99 LYS A CA 1
ATOM 785 C C . LYS A 1 99 ? 0.937 -13.483 17.994 1.00 59.81 99 LYS A C 1
ATOM 787 O O . LYS A 1 99 ? 2.056 -13.988 17.977 1.00 59.81 99 LYS A O 1
ATOM 792 N N . LYS A 1 100 ? 0.729 -12.197 17.696 1.00 58.88 100 LYS A N 1
ATOM 793 C CA . LYS A 1 100 ? 1.742 -11.302 17.152 1.00 58.88 100 LYS A CA 1
ATOM 794 C C . LYS A 1 100 ? 2.383 -11.887 15.885 1.00 58.88 100 LYS A C 1
ATOM 796 O O . LYS A 1 100 ? 3.602 -11.924 15.783 1.00 58.88 100 LYS A O 1
ATOM 801 N N . GLU A 1 101 ? 1.609 -12.362 14.927 1.00 63.47 101 GLU A N 1
ATOM 802 C CA . GLU A 1 101 ? 2.080 -12.900 13.647 1.00 63.47 101 GLU A CA 1
ATOM 803 C C . GLU A 1 101 ? 1.597 -12.078 12.451 1.00 63.47 101 GLU A C 1
ATOM 805 O O . GLU A 1 101 ? 2.250 -12.091 11.411 1.00 63.47 101 GLU A O 1
ATOM 810 N N . ARG A 1 102 ? 0.521 -11.297 12.600 1.00 64.50 102 ARG A N 1
ATOM 811 C CA . ARG A 1 102 ? -0.105 -10.586 11.478 1.00 64.50 102 ARG A CA 1
ATOM 812 C C . ARG A 1 102 ? 0.285 -9.125 11.405 1.00 64.50 102 ARG A C 1
ATOM 814 O O . ARG A 1 102 ? 0.305 -8.442 12.424 1.00 64.50 102 ARG A O 1
ATOM 821 N N . HIS A 1 103 ? 0.545 -8.644 10.194 1.00 65.12 103 HIS A N 1
ATOM 822 C CA . HIS A 1 103 ? 0.905 -7.248 9.945 1.00 65.12 103 HIS A CA 1
ATOM 823 C C . HIS A 1 103 ? -0.264 -6.403 9.411 1.00 65.12 103 HIS A C 1
ATOM 825 O O . HIS A 1 103 ? -0.184 -5.179 9.408 1.00 65.12 103 HIS A O 1
ATOM 831 N N . GLY A 1 104 ? -1.386 -7.034 9.040 1.00 62.34 104 GLY A N 1
ATOM 832 C CA . GLY A 1 104 ? -2.530 -6.335 8.452 1.00 62.34 104 GLY A CA 1
ATOM 833 C C . GLY A 1 104 ? -2.386 -6.071 6.951 1.00 62.34 104 GLY A C 1
ATOM 834 O O . GLY A 1 104 ? -3.086 -5.214 6.422 1.00 62.34 104 GLY A O 1
ATOM 835 N N . ASP A 1 105 ? -1.502 -6.795 6.262 1.00 71.94 105 ASP A N 1
ATOM 836 C CA . ASP A 1 105 ? -1.123 -6.529 4.866 1.00 71.94 105 ASP A CA 1
ATOM 837 C C . ASP A 1 105 ? -2.328 -6.497 3.918 1.00 71.94 105 ASP A C 1
ATOM 839 O O . ASP A 1 105 ? -2.403 -5.649 3.029 1.00 71.94 105 ASP A O 1
ATOM 843 N N . SER A 1 106 ? -3.327 -7.352 4.164 1.00 70.69 106 SER A N 1
ATOM 844 C CA . SER A 1 106 ? -4.543 -7.417 3.345 1.00 70.69 106 SER A CA 1
ATOM 845 C C . SER A 1 106 ? -5.354 -6.117 3.354 1.00 70.69 106 SER A C 1
ATOM 847 O O . SER A 1 106 ? -6.132 -5.892 2.437 1.00 70.69 106 SER A O 1
ATOM 849 N N . ALA A 1 107 ? -5.218 -5.282 4.391 1.00 69.88 107 ALA A N 1
ATOM 850 C CA . ALA A 1 107 ? -5.915 -3.998 4.514 1.00 69.88 107 ALA A CA 1
ATOM 851 C C . ALA A 1 107 ? -5.212 -2.835 3.799 1.00 69.88 107 ALA A C 1
ATOM 853 O O . ALA A 1 107 ? -5.783 -1.749 3.692 1.00 69.88 107 ALA A O 1
ATOM 854 N N . ILE A 1 108 ? -3.996 -3.060 3.302 1.00 77.50 108 ILE A N 1
ATOM 855 C CA . ILE A 1 108 ? -3.230 -2.093 2.510 1.00 77.50 108 ILE A CA 1
ATOM 856 C C . ILE A 1 108 ? -3.163 -2.497 1.032 1.00 77.50 108 ILE A C 1
ATOM 858 O O . ILE A 1 108 ? -3.063 -1.612 0.182 1.00 77.50 108 ILE A O 1
ATOM 862 N N . ALA A 1 109 ? -3.189 -3.805 0.756 1.00 72.88 109 ALA A N 1
ATOM 863 C CA . ALA A 1 109 ? -3.035 -4.407 -0.569 1.00 72.88 109 ALA A CA 1
ATOM 864 C C . ALA A 1 109 ? -4.145 -4.062 -1.578 1.00 72.88 109 ALA A C 1
ATOM 866 O O . ALA A 1 109 ? -5.304 -3.825 -1.166 1.00 72.88 109 ALA A O 1
#

Organism: NCBI:txid361581

Mean predicted aligned error: 6.61 Å

Solvent-accessible surface area (backbone atoms only — not comparable to full-atom values): 6509 Å² total; per-residue (Å²): 106,70,67,60,51,59,50,56,79,64,41,92,78,69,72,66,50,80,34,62,30,57,80,81,31,29,61,57,27,51,53,45,19,72,74,64,32,66,90,26,30,42,63,40,60,87,43,74,68,46,32,59,68,46,39,61,55,51,51,49,34,49,76,73,61,76,51,85,77,76,99,41,73,65,51,52,50,24,53,67,45,53,39,74,56,95,88,32,58,37,69,65,95,60,52,70,44,98,82,55,80,38,71,37,61,68,62,75,105

Foldseek 3Di:
DVVVCVVQVPPPPQQAEEWACPDPRVVVQVVCCVVVNCNRYHHDHPDLVVQQVVVVVVVVCVVVVVDDDDPDPLLVQLLVQFDQDPNTTDRDDFQRDPVRPHDSVSVVD

Secondary structure (DSSP, 8-state):
-HHHHHHHTT-TT---EEEE-STTHHHHHHHHHHHH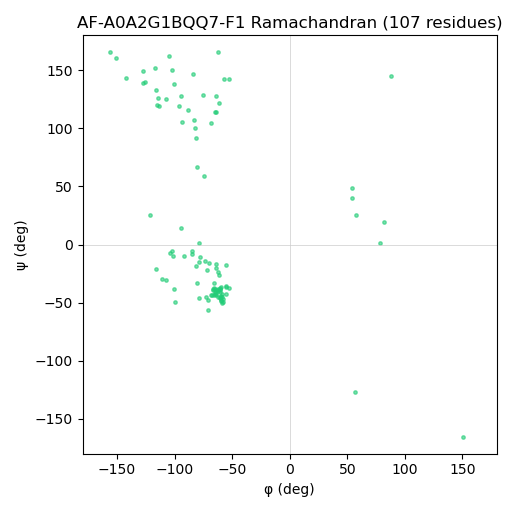-TTTEEEE---HHHHHHHHHHHHHHHHTT-S---S-HHHHHHHHT-EEETTEEE--SS--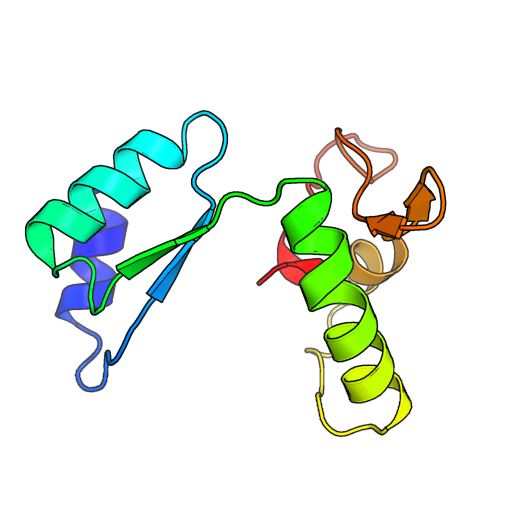STTS----GGGT-

Sequence (109 aa):
EQVLYFIIDRLARFMAGALDARGNGQYLAEQAQYRYGSGRIEAVMLSQSWYLNNMPRFKAAFEDQTIRIPRDADVLSDMRAIQVIKG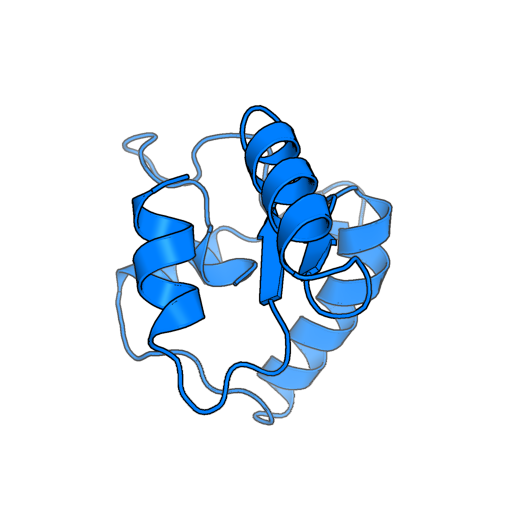IPKIPDGKTDAKKERHGDSAIA